Protein AF-A0A7J7MDR8-F1 (afdb_monomer_lite)

Structure (mmCIF, N/CA/C/O backbone):
data_AF-A0A7J7MDR8-F1
#
_entry.id   AF-A0A7J7MDR8-F1
#
loop_
_atom_site.group_PDB
_atom_site.id
_atom_site.type_symbol
_atom_site.label_atom_id
_atom_site.label_alt_id
_atom_site.label_comp_id
_atom_site.label_asym_id
_atom_site.label_entity_id
_atom_site.label_seq_id
_atom_site.pdbx_PDB_ins_code
_atom_site.Cartn_x
_atom_site.Cartn_y
_atom_site.Cartn_z
_atom_site.occupancy
_atom_site.B_iso_or_equiv
_atom_site.auth_seq_id
_atom_site.auth_comp_id
_atom_site.auth_asym_id
_atom_site.auth_atom_id
_atom_site.pdbx_PDB_model_num
ATOM 1 N N . MET A 1 1 ? -7.117 -18.497 1.471 1.00 39.38 1 MET A N 1
ATOM 2 C CA . MET A 1 1 ? -7.953 -17.335 1.850 1.00 39.38 1 MET A CA 1
ATOM 3 C C . MET A 1 1 ? -9.354 -17.581 1.294 1.00 39.38 1 MET A C 1
ATOM 5 O O . MET A 1 1 ? -9.478 -17.734 0.088 1.00 39.38 1 MET A O 1
ATOM 9 N N . ASN A 1 2 ? -10.375 -17.771 2.140 1.00 30.72 2 ASN A N 1
ATOM 10 C CA . ASN A 1 2 ? -11.707 -18.212 1.691 1.00 30.72 2 ASN A CA 1
ATOM 11 C C . ASN A 1 2 ? -12.558 -17.041 1.171 1.00 30.72 2 ASN A C 1
ATOM 13 O O . ASN A 1 2 ? -12.783 -16.063 1.879 1.00 30.72 2 ASN A O 1
ATOM 17 N N . ILE A 1 3 ? -13.093 -17.194 -0.042 1.00 45.69 3 ILE A N 1
ATOM 18 C CA . ILE A 1 3 ? -13.891 -16.198 -0.788 1.00 45.69 3 ILE A CA 1
ATOM 19 C C . ILE A 1 3 ? -15.250 -15.893 -0.109 1.00 45.69 3 ILE A C 1
ATOM 21 O O . ILE A 1 3 ? -15.882 -14.873 -0.369 1.00 45.69 3 ILE A O 1
ATOM 25 N N . LEU A 1 4 ? -15.697 -16.727 0.834 1.00 42.69 4 LEU A N 1
ATOM 26 C CA . LEU A 1 4 ? -16.966 -16.545 1.556 1.00 42.69 4 LEU A CA 1
ATOM 27 C C . LEU A 1 4 ? -16.950 -15.407 2.602 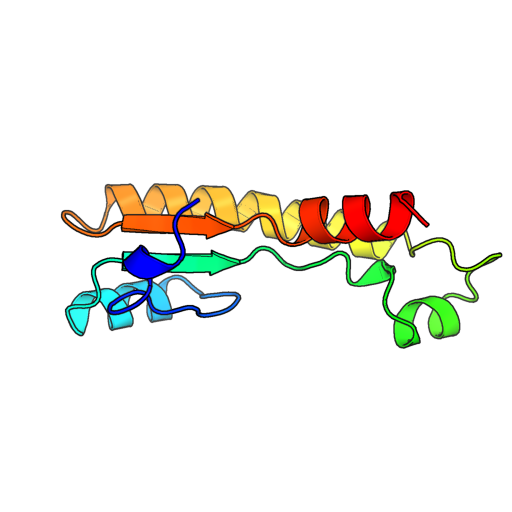1.00 42.69 4 LEU A C 1
ATOM 29 O O . LEU A 1 4 ? -18.016 -14.968 3.027 1.00 42.69 4 LEU A O 1
ATOM 33 N N . GLY A 1 5 ? -15.776 -14.890 2.992 1.00 47.06 5 GLY A N 1
ATOM 34 C CA . GLY A 1 5 ? -15.637 -13.820 3.995 1.00 47.06 5 GLY A CA 1
ATOM 35 C C . GLY A 1 5 ? -15.959 -12.400 3.506 1.00 47.06 5 GLY A C 1
ATOM 36 O O . GLY A 1 5 ? -15.957 -11.470 4.310 1.00 47.06 5 GLY A O 1
ATOM 37 N N . PHE A 1 6 ? -16.242 -12.214 2.213 1.00 52.56 6 PHE A N 1
ATOM 38 C CA . PHE A 1 6 ? -16.329 -10.884 1.597 1.00 52.56 6 PHE A CA 1
ATOM 39 C C . PHE A 1 6 ? -17.716 -10.221 1.644 1.00 52.56 6 PHE A C 1
ATOM 41 O O . PHE A 1 6 ? -17.842 -9.057 1.284 1.00 52.56 6 PHE A O 1
ATOM 48 N N . LYS A 1 7 ? -18.769 -10.906 2.117 1.00 49.09 7 LYS A N 1
ATOM 49 C CA . LYS A 1 7 ? -20.150 -10.377 2.049 1.00 49.09 7 LYS A CA 1
ATOM 50 C C . LYS A 1 7 ? -20.391 -9.086 2.852 1.00 49.09 7 LYS A C 1
ATOM 52 O O . LYS A 1 7 ? -21.370 -8.395 2.589 1.00 49.09 7 LYS A O 1
ATOM 57 N N . HIS A 1 8 ? -19.514 -8.752 3.799 1.00 52.75 8 HIS A N 1
ATOM 58 C CA . HIS A 1 8 ? -19.549 -7.504 4.579 1.00 52.75 8 HIS A CA 1
ATOM 59 C C . HIS A 1 8 ? -18.208 -6.753 4.541 1.00 52.75 8 HIS A C 1
ATOM 61 O O . HIS A 1 8 ? -17.885 -6.007 5.462 1.00 52.75 8 HIS A O 1
ATOM 67 N N . LEU A 1 9 ? -17.397 -6.997 3.510 1.00 50.94 9 LEU A N 1
ATOM 68 C CA . LEU A 1 9 ? -16.071 -6.409 3.358 1.00 50.94 9 LEU A CA 1
ATOM 69 C C . LEU A 1 9 ? -16.134 -5.305 2.301 1.00 50.94 9 LEU A C 1
ATOM 71 O O . LEU A 1 9 ? -16.393 -5.578 1.130 1.00 50.94 9 LEU A O 1
ATOM 75 N N . GLY A 1 10 ? -15.898 -4.061 2.712 1.00 58.62 10 GLY A N 1
ATOM 76 C CA . GLY A 1 10 ? -15.684 -2.966 1.771 1.00 58.62 10 GLY A CA 1
ATOM 77 C C . GLY A 1 10 ? -14.291 -3.094 1.160 1.00 58.62 10 GLY A C 1
ATOM 78 O O . GLY A 1 10 ? -13.296 -2.976 1.875 1.00 58.62 10 GLY A O 1
ATOM 79 N N . LEU A 1 11 ? -14.220 -3.361 -0.144 1.00 56.22 11 LEU A N 1
ATOM 80 C CA . LEU A 1 11 ? -12.990 -3.268 -0.927 1.00 56.22 11 LEU A CA 1
ATOM 81 C C . LEU A 1 11 ? -12.901 -1.829 -1.424 1.00 56.22 11 LEU A C 1
ATOM 83 O O . LEU A 1 11 ? -13.647 -1.429 -2.316 1.00 56.22 11 LEU A O 1
ATOM 87 N N . ILE A 1 12 ? -12.062 -1.027 -0.780 1.00 58.62 12 ILE A N 1
ATOM 88 C CA . ILE A 1 12 ? -11.892 0.380 -1.127 1.00 58.62 12 ILE A CA 1
ATOM 89 C C . ILE A 1 12 ? -10.392 0.609 -1.321 1.00 58.62 12 ILE A C 1
ATOM 91 O O . ILE A 1 12 ? -9.572 -0.003 -0.642 1.00 58.62 12 ILE A O 1
ATOM 95 N N . GLY A 1 13 ? -10.035 1.404 -2.332 1.00 65.56 13 GLY A N 1
ATOM 96 C CA . GLY A 1 13 ? -8.642 1.682 -2.682 1.00 65.56 13 GLY A CA 1
ATOM 97 C C . GLY A 1 13 ? -7.899 2.475 -1.601 1.00 65.56 13 GLY A C 1
ATOM 98 O O . GLY A 1 13 ? -8.210 2.408 -0.416 1.00 65.56 13 GLY A O 1
ATOM 99 N N . VAL A 1 14 ? -6.901 3.251 -2.018 1.00 68.25 14 VAL A N 1
ATOM 100 C CA . VAL A 1 14 ? -6.173 4.163 -1.125 1.00 68.25 14 VAL A CA 1
ATOM 101 C C . VAL A 1 14 ? -7.160 5.062 -0.374 1.00 68.25 14 VAL A C 1
ATOM 103 O O . VAL A 1 14 ? -7.890 5.836 -0.991 1.00 68.25 14 VAL A O 1
ATOM 106 N N . LEU A 1 15 ? -7.181 4.948 0.955 1.00 73.12 15 LEU A N 1
ATOM 107 C CA . LEU A 1 15 ? -8.099 5.678 1.823 1.00 73.12 15 LEU A CA 1
ATOM 108 C C . LEU A 1 15 ? -7.323 6.628 2.737 1.00 73.12 15 LEU A C 1
ATOM 110 O O . LEU A 1 15 ? -6.525 6.156 3.543 1.00 73.12 15 LEU A O 1
ATOM 114 N N . PRO A 1 16 ? -7.560 7.947 2.664 1.00 77.81 16 PRO A N 1
ATOM 115 C CA . PRO A 1 16 ? -7.018 8.875 3.646 1.00 77.81 16 PRO A CA 1
ATOM 116 C C . PRO A 1 16 ? -7.713 8.704 5.006 1.00 77.81 16 PRO A C 1
ATOM 118 O O . PRO A 1 16 ? -8.880 8.307 5.073 1.00 77.81 16 PRO A O 1
ATOM 121 N N . ASN A 1 17 ? -7.019 9.074 6.086 1.00 81.94 17 ASN A N 1
ATOM 122 C CA . ASN A 1 17 ? -7.484 8.935 7.474 1.00 81.94 17 ASN A CA 1
ATOM 123 C C . ASN A 1 17 ? -8.922 9.415 7.719 1.00 81.94 17 ASN A C 1
ATOM 125 O O . ASN A 1 17 ? -9.717 8.689 8.313 1.00 81.94 17 ASN A O 1
ATOM 129 N N . GLU A 1 18 ? -9.283 10.597 7.219 1.00 85.06 18 GLU A N 1
ATOM 130 C CA . GLU A 1 18 ? -10.634 11.152 7.385 1.00 85.06 18 GLU A CA 1
ATOM 131 C C . GLU A 1 18 ? -11.716 10.244 6.785 1.00 85.06 18 GLU A C 1
ATOM 133 O O . GLU A 1 18 ? -12.772 10.023 7.376 1.00 85.06 18 GLU A O 1
ATOM 138 N N . SER A 1 19 ? -11.435 9.646 5.623 1.00 85.94 19 SER A N 1
ATOM 139 C CA . SER A 1 19 ? -12.370 8.715 4.985 1.00 85.94 19 SER A CA 1
ATOM 140 C C . SER A 1 19 ? -12.508 7.423 5.792 1.00 85.94 19 SER A C 1
ATOM 142 O O . SER A 1 19 ? -13.618 6.915 5.938 1.00 85.94 19 SER A O 1
ATOM 144 N N . SER A 1 20 ? -11.420 6.928 6.387 1.00 85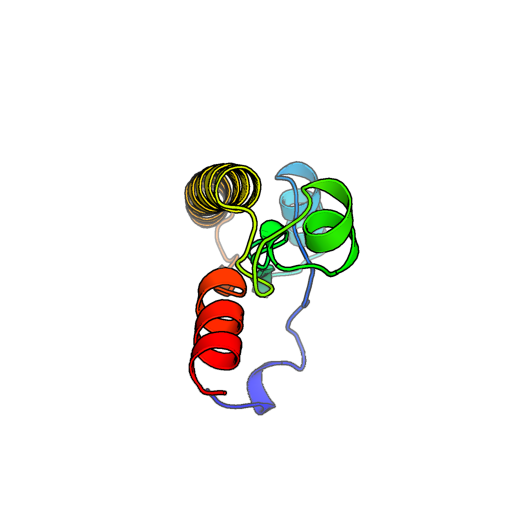.94 20 SER A N 1
ATOM 145 C CA . SER A 1 20 ? -11.446 5.763 7.281 1.00 85.94 20 SER A CA 1
ATOM 146 C C . SER A 1 20 ? -12.291 6.009 8.536 1.00 85.94 20 SER A C 1
ATOM 148 O O . SER A 1 20 ? -13.102 5.156 8.904 1.00 85.94 20 SER A O 1
ATOM 150 N N . LYS A 1 21 ? -12.177 7.191 9.155 1.00 88.75 21 LYS A N 1
ATOM 151 C CA . LYS A 1 21 ? -13.004 7.581 10.313 1.00 88.75 21 LYS A CA 1
ATOM 152 C C . LYS A 1 21 ? -14.478 7.731 9.939 1.00 88.75 21 LYS A C 1
ATOM 154 O O . LYS A 1 21 ? -15.351 7.295 10.684 1.00 88.75 21 LYS A O 1
ATOM 159 N N . ASN A 1 22 ? -14.775 8.256 8.752 1.00 90.44 22 ASN A N 1
ATOM 160 C CA . ASN A 1 22 ? -16.150 8.333 8.252 1.00 90.44 22 ASN A CA 1
ATOM 161 C C . ASN A 1 22 ? -16.778 6.946 8.052 1.00 90.44 22 ASN A C 1
ATOM 163 O O . ASN A 1 22 ? -17.928 6.735 8.436 1.00 90.44 22 ASN A O 1
ATOM 167 N N . LEU A 1 23 ? -16.029 5.986 7.502 1.00 88.56 23 LEU A N 1
ATOM 168 C CA . LEU A 1 23 ? -16.491 4.600 7.359 1.00 88.56 23 LEU A CA 1
ATOM 169 C C . LEU A 1 23 ? -16.770 3.958 8.721 1.00 88.56 23 LEU A C 1
ATOM 171 O O . LEU A 1 23 ? -17.793 3.293 8.897 1.00 88.56 23 LEU A O 1
ATOM 175 N N . TYR A 1 24 ? -15.900 4.206 9.697 1.00 90.31 24 TYR A N 1
ATOM 176 C CA . TYR A 1 24 ? -16.115 3.775 11.072 1.00 90.31 24 TYR A CA 1
ATOM 177 C C . TYR A 1 24 ? -17.399 4.373 11.668 1.00 90.31 24 TYR A C 1
ATOM 179 O O . TYR A 1 24 ? -18.239 3.639 12.192 1.00 90.31 24 TYR A O 1
ATOM 187 N N . ASN A 1 25 ? -17.619 5.678 11.507 1.00 91.94 25 ASN A N 1
ATOM 188 C CA . ASN A 1 25 ? -18.844 6.348 11.957 1.00 91.94 25 ASN A CA 1
ATOM 189 C C . ASN A 1 25 ? -20.107 5.808 11.257 1.00 91.94 25 ASN A C 1
ATOM 191 O O . ASN A 1 25 ? -21.194 5.848 11.825 1.00 91.94 25 ASN A O 1
ATOM 195 N N . ALA A 1 26 ? -19.964 5.246 10.054 1.00 91.81 26 ALA A N 1
ATOM 196 C CA . ALA A 1 26 ? -21.027 4.583 9.300 1.00 91.81 26 ALA A CA 1
ATOM 197 C C . ALA A 1 26 ? -21.211 3.085 9.643 1.00 91.81 26 ALA A C 1
ATOM 199 O O . ALA A 1 26 ? -21.843 2.353 8.884 1.00 91.81 26 ALA A O 1
ATOM 200 N N . ASN A 1 27 ? -20.674 2.607 10.771 1.00 90.56 27 ASN A N 1
ATOM 201 C CA . ASN A 1 27 ? -20.733 1.206 11.213 1.00 90.56 27 ASN A CA 1
ATOM 202 C C . ASN A 1 27 ? -19.995 0.187 10.323 1.00 90.56 27 ASN A C 1
ATOM 204 O O . ASN A 1 27 ? -20.202 -1.022 10.451 1.00 90.56 27 ASN A O 1
ATOM 208 N N . VAL A 1 28 ? -19.070 0.634 9.469 1.00 90.38 28 VAL A N 1
ATOM 209 C CA . VAL A 1 28 ? -18.144 -0.280 8.795 1.00 90.38 28 VAL A CA 1
ATOM 210 C C . VAL A 1 28 ? -17.046 -0.677 9.780 1.00 90.38 28 VAL A C 1
ATOM 212 O O . VAL A 1 28 ? -16.375 0.168 10.368 1.00 90.38 28 VAL A O 1
ATOM 215 N N . ARG A 1 29 ? -16.876 -1.987 9.979 1.00 91.25 29 ARG A N 1
ATOM 216 C CA . ARG A 1 29 ? -15.915 -2.560 10.943 1.00 91.25 29 ARG A CA 1
ATOM 217 C C . ARG A 1 29 ? -14.823 -3.403 10.308 1.00 91.25 29 ARG A C 1
ATOM 219 O O . ARG A 1 29 ? -13.873 -3.784 10.976 1.00 91.25 29 ARG A O 1
ATOM 226 N N . LYS A 1 30 ? -14.955 -3.717 9.020 1.00 90.19 30 LYS A N 1
ATOM 227 C CA . LYS A 1 30 ? -13.976 -4.496 8.263 1.00 90.19 30 LYS A CA 1
ATOM 228 C C . LYS A 1 30 ? -13.703 -3.789 6.950 1.00 90.19 30 LYS A C 1
ATOM 230 O O . LYS A 1 30 ? -14.585 -3.715 6.094 1.00 90.19 30 LYS A O 1
ATOM 235 N N . VAL A 1 31 ? -12.493 -3.273 6.810 1.00 87.12 31 VAL A N 1
ATOM 236 C CA . VAL A 1 31 ? -12.076 -2.487 5.647 1.00 87.12 31 VAL A CA 1
ATOM 237 C C . VAL A 1 31 ? -10.818 -3.120 5.083 1.00 87.12 31 VAL A C 1
ATOM 239 O O . VAL A 1 31 ? -9.869 -3.351 5.827 1.00 87.12 31 VAL A O 1
ATOM 242 N N . ILE A 1 32 ? -10.804 -3.409 3.782 1.00 86.38 32 ILE A N 1
ATOM 243 C CA . ILE A 1 32 ? -9.550 -3.707 3.088 1.00 86.38 32 ILE A CA 1
ATOM 244 C C . ILE A 1 32 ? -8.993 -2.401 2.545 1.00 86.38 32 ILE A C 1
ATOM 246 O O . ILE A 1 32 ? -9.690 -1.700 1.816 1.00 86.38 32 ILE A O 1
ATOM 250 N N . VAL A 1 33 ? -7.732 -2.128 2.861 1.00 86.12 33 VAL A N 1
ATOM 251 C CA . VAL A 1 33 ? -6.932 -1.053 2.275 1.00 86.12 33 VAL A CA 1
ATOM 252 C C . VAL A 1 33 ? -5.888 -1.687 1.362 1.00 86.12 33 VAL A C 1
ATOM 254 O O . VAL A 1 33 ? -5.147 -2.579 1.779 1.00 86.12 33 VAL A O 1
ATOM 257 N N . MET A 1 34 ? -5.829 -1.243 0.110 1.00 85.44 34 MET A N 1
ATOM 258 C CA . MET A 1 34 ? -4.879 -1.760 -0.879 1.00 85.44 34 MET A CA 1
ATOM 259 C C . MET A 1 34 ? -3.670 -0.833 -1.024 1.00 85.44 34 MET A C 1
ATOM 261 O O . MET A 1 34 ? -3.834 0.387 -1.086 1.00 85.44 34 MET A O 1
ATOM 265 N N . TRP A 1 35 ? -2.464 -1.403 -1.128 1.00 87.75 35 TRP A N 1
ATOM 266 C CA . TRP A 1 35 ? -1.292 -0.631 -1.555 1.00 87.75 35 TRP A CA 1
ATOM 267 C C . TRP A 1 35 ? -1.459 -0.181 -2.998 1.00 87.75 35 TRP A C 1
ATOM 269 O O . TRP A 1 35 ? -2.216 -0.758 -3.784 1.00 87.75 35 TRP A O 1
ATOM 279 N N . LEU A 1 36 ? -0.709 0.851 -3.354 1.00 91.50 36 LEU A N 1
ATOM 280 C CA . LEU A 1 36 ? -0.523 1.177 -4.749 1.00 91.50 36 LEU A CA 1
ATOM 281 C C . LEU A 1 36 ? 0.252 0.039 -5.419 1.00 91.50 36 LEU A C 1
ATOM 283 O O . LEU A 1 36 ? 1.318 -0.368 -4.957 1.00 91.50 36 LEU A O 1
ATOM 287 N N . ALA A 1 37 ? -0.308 -0.457 -6.521 1.00 92.56 37 ALA A N 1
ATOM 288 C CA . ALA A 1 37 ? 0.373 -1.337 -7.463 1.00 92.56 37 ALA A CA 1
ATOM 289 C C . ALA A 1 37 ? 1.647 -0.650 -8.017 1.00 92.56 37 ALA A C 1
ATOM 291 O O . ALA A 1 37 ? 1.774 0.570 -7.898 1.00 92.56 37 ALA A O 1
ATOM 292 N N . PRO A 1 38 ? 2.593 -1.372 -8.647 1.00 95.12 38 PRO A N 1
ATOM 293 C CA . PRO A 1 38 ? 3.818 -0.783 -9.187 1.00 95.12 38 PRO A CA 1
ATOM 294 C C . PRO A 1 38 ? 3.519 0.081 -10.425 1.00 95.12 38 PRO A C 1
ATOM 296 O O . PRO A 1 38 ? 3.648 -0.353 -11.571 1.00 95.12 38 PRO A O 1
ATOM 299 N N . ILE A 1 39 ? 3.097 1.328 -10.200 1.00 95.00 39 ILE A N 1
ATOM 300 C CA . ILE A 1 39 ? 2.654 2.260 -11.247 1.00 95.00 39 ILE A CA 1
ATOM 301 C C . ILE A 1 39 ? 3.769 2.545 -12.266 1.00 95.00 39 ILE A C 1
ATOM 303 O O . ILE A 1 39 ? 3.478 2.756 -13.444 1.00 95.00 39 ILE A O 1
ATOM 307 N N . GLY A 1 40 ? 5.043 2.454 -11.872 1.00 96.31 40 GLY A N 1
ATOM 308 C CA . GLY A 1 40 ? 6.188 2.574 -12.779 1.00 96.31 40 GLY A CA 1
ATOM 309 C C . GLY A 1 40 ? 6.234 1.503 -13.876 1.00 96.31 40 GLY A C 1
ATOM 310 O O . GLY A 1 40 ? 7.006 1.634 -14.823 1.00 96.31 40 GLY A O 1
ATOM 311 N N . CYS A 1 41 ? 5.411 0.457 -13.780 1.00 95.38 41 CYS A N 1
ATOM 312 C CA . CYS A 1 41 ? 5.243 -0.565 -14.810 1.00 95.38 41 CYS A CA 1
ATOM 313 C C . CYS A 1 41 ? 4.096 -0.267 -15.795 1.00 95.38 41 CYS A C 1
ATOM 315 O O . CYS A 1 41 ? 3.923 -1.005 -16.764 1.00 95.38 41 CYS A O 1
ATOM 317 N N . ALA A 1 42 ? 3.282 0.772 -15.572 1.00 95.06 42 ALA A N 1
ATOM 318 C CA . ALA A 1 42 ? 2.145 1.056 -16.445 1.00 95.06 42 ALA A CA 1
ATOM 319 C C . ALA A 1 42 ? 2.613 1.550 -17.832 1.00 95.06 42 ALA A C 1
ATOM 321 O O . ALA A 1 42 ? 3.568 2.331 -17.906 1.00 95.06 42 ALA A O 1
ATOM 322 N N . PRO A 1 43 ? 1.921 1.181 -18.934 1.00 94.81 43 PRO A N 1
ATOM 323 C CA . PRO A 1 43 ? 2.351 1.509 -20.298 1.00 94.81 43 PRO A CA 1
ATOM 324 C C . PRO A 1 43 ? 2.647 2.993 -20.530 1.00 94.81 43 PRO A C 1
ATOM 326 O O . PRO A 1 43 ? 3.618 3.331 -21.203 1.00 94.81 43 PRO A O 1
ATOM 329 N N . HIS A 1 44 ? 1.847 3.875 -19.925 1.00 96.56 44 HIS A N 1
ATOM 330 C CA . HIS A 1 44 ? 2.043 5.321 -19.990 1.00 96.56 44 HIS A CA 1
ATOM 331 C C . HIS A 1 44 ? 3.433 5.747 -19.488 1.00 96.56 44 HIS A C 1
ATOM 333 O O . HIS A 1 44 ? 4.139 6.479 -20.178 1.00 96.56 44 HIS A O 1
ATOM 339 N N . TYR A 1 45 ? 3.859 5.249 -18.323 1.00 96.62 45 TYR A N 1
ATOM 340 C CA . TYR A 1 45 ? 5.150 5.612 -17.736 1.00 96.62 45 TYR A CA 1
ATOM 341 C C . TYR A 1 45 ? 6.320 4.940 -18.443 1.00 96.62 45 TYR A C 1
ATOM 343 O O . TYR A 1 45 ? 7.358 5.571 -18.627 1.00 96.62 45 TYR A O 1
ATOM 351 N N . LEU A 1 46 ? 6.146 3.704 -18.916 1.00 96.31 46 LEU A N 1
ATOM 352 C CA . LEU A 1 46 ? 7.154 3.050 -19.750 1.00 96.31 46 LEU A CA 1
ATOM 353 C C . LEU A 1 46 ? 7.435 3.860 -21.021 1.00 96.31 46 LEU A C 1
ATOM 355 O O . LEU A 1 46 ? 8.596 4.037 -21.388 1.00 96.31 46 LEU A O 1
ATOM 359 N N . TRP A 1 47 ? 6.386 4.373 -21.669 1.00 96.44 47 TRP A N 1
ATOM 360 C CA . TRP A 1 47 ? 6.513 5.224 -22.849 1.00 96.44 47 TRP A CA 1
ATOM 361 C C . TRP A 1 47 ? 7.152 6.576 -22.512 1.00 96.44 47 TRP A C 1
ATOM 363 O O . TRP A 1 47 ? 8.143 6.958 -23.132 1.00 96.44 47 TRP A O 1
ATOM 373 N N . GLN A 1 48 ? 6.636 7.266 -21.492 1.00 97.38 48 GLN A N 1
ATOM 374 C CA . GLN A 1 48 ? 7.104 8.593 -21.089 1.00 97.38 48 GLN A CA 1
ATOM 375 C C . GLN A 1 48 ? 8.588 8.602 -20.686 1.00 97.38 48 GLN A C 1
ATOM 377 O O . GLN A 1 48 ? 9.308 9.538 -21.025 1.00 97.38 48 GLN A O 1
ATOM 382 N N . TYR A 1 49 ? 9.056 7.560 -1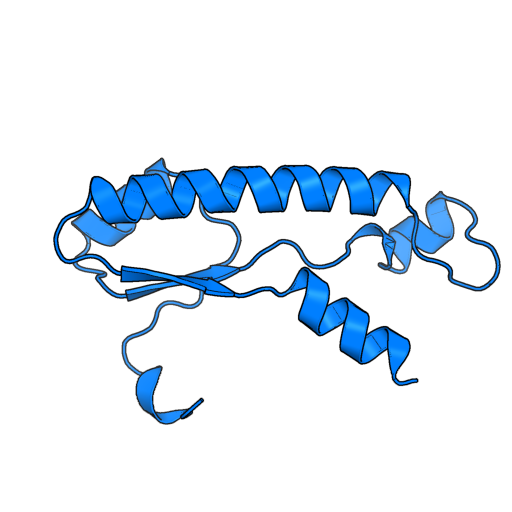9.995 1.00 96.25 49 TYR A N 1
ATOM 383 C CA . TYR A 1 49 ? 10.445 7.433 -19.535 1.00 96.25 49 TYR A CA 1
ATOM 384 C C . TYR A 1 49 ? 11.340 6.673 -20.521 1.00 96.25 49 TYR A C 1
ATOM 386 O O . TYR A 1 49 ? 12.476 6.341 -20.185 1.00 96.25 49 TYR A O 1
ATOM 394 N N . GLN A 1 50 ? 10.843 6.385 -21.731 1.00 95.75 50 GLN A N 1
ATOM 395 C CA . GLN A 1 50 ? 11.587 5.679 -22.779 1.00 95.75 50 GLN A CA 1
ATOM 396 C C . GLN A 1 50 ? 12.221 4.377 -22.266 1.00 95.75 50 GLN A C 1
ATOM 398 O O . GLN A 1 50 ? 13.398 4.084 -22.503 1.00 95.75 50 GLN A O 1
ATOM 403 N N . SER A 1 51 ? 11.433 3.601 -21.519 1.00 94.12 51 SER A N 1
ATOM 404 C CA . SER A 1 51 ? 11.904 2.385 -20.872 1.00 94.12 51 SER A CA 1
ATOM 405 C C . SER A 1 51 ? 12.508 1.413 -21.884 1.00 94.12 51 SER A C 1
ATOM 407 O O . SER A 1 51 ? 11.894 1.041 -22.888 1.00 94.12 51 SER A O 1
ATOM 409 N N . LYS A 1 52 ? 13.721 0.944 -21.582 1.00 87.31 52 LYS A N 1
ATOM 410 C CA . LYS A 1 52 ? 14.389 -0.093 -22.366 1.00 87.31 52 LYS A CA 1
ATOM 411 C C . LYS A 1 52 ? 13.859 -1.462 -21.949 1.00 87.31 52 LYS A C 1
ATOM 413 O O . LYS A 1 52 ? 13.969 -1.850 -20.786 1.00 87.31 52 LYS A O 1
ATOM 418 N N . ASN A 1 53 ? 13.337 -2.211 -22.919 1.00 88.06 53 ASN A N 1
ATOM 419 C CA . ASN A 1 53 ? 12.846 -3.587 -22.765 1.00 88.06 53 ASN A CA 1
ATOM 420 C C . ASN A 1 53 ? 11.654 -3.734 -21.800 1.00 88.06 53 ASN A C 1
ATOM 422 O O . ASN A 1 53 ? 11.482 -4.791 -21.200 1.00 88.06 53 ASN A O 1
ATOM 426 N N . GLY A 1 54 ? 10.852 -2.678 -21.618 1.00 88.81 54 GLY A N 1
ATOM 427 C CA . GLY A 1 54 ? 9.679 -2.717 -20.739 1.00 88.81 54 GLY A CA 1
ATOM 428 C C . GLY A 1 54 ? 10.012 -2.829 -19.249 1.00 88.81 54 GLY A C 1
ATOM 429 O O . GLY A 1 54 ? 9.148 -3.198 -18.458 1.00 88.81 54 GLY A O 1
ATOM 430 N N . LYS A 1 55 ? 11.252 -2.519 -18.846 1.00 93.00 55 LYS A N 1
ATOM 431 C CA . LYS A 1 55 ? 11.625 -2.448 -17.429 1.00 93.00 55 LYS A CA 1
ATOM 432 C C . LYS A 1 55 ? 10.830 -1.345 -16.737 1.00 93.00 55 LYS A C 1
ATOM 434 O O . LYS A 1 55 ? 10.784 -0.217 -17.225 1.00 93.00 55 LYS A O 1
ATOM 439 N N . CYS A 1 56 ? 10.239 -1.653 -15.590 1.00 95.00 56 CYS A N 1
ATOM 440 C CA . CYS A 1 56 ? 9.524 -0.652 -14.811 1.00 95.00 56 CYS A CA 1
ATOM 441 C C . CYS A 1 56 ? 10.435 0.524 -14.440 1.00 95.00 56 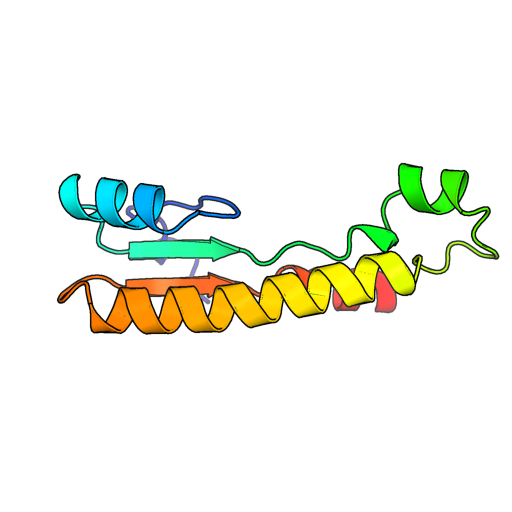CYS A C 1
ATOM 443 O O . CYS A 1 56 ? 11.620 0.337 -14.155 1.00 95.00 56 CYS A O 1
ATOM 445 N N . VAL A 1 57 ? 9.866 1.727 -14.427 1.00 96.94 57 VAL A N 1
ATOM 446 C CA . VAL A 1 57 ? 10.559 2.951 -14.016 1.00 96.94 57 VAL A CA 1
ATOM 447 C C . VAL A 1 57 ? 10.817 2.882 -12.511 1.00 96.94 57 VAL A C 1
ATOM 449 O O . VAL A 1 57 ? 9.871 2.880 -11.716 1.00 96.94 57 VAL A O 1
ATOM 452 N N . LYS A 1 58 ? 12.093 2.779 -12.119 1.00 95.50 58 LYS A N 1
ATOM 453 C CA . LYS A 1 58 ? 12.493 2.524 -10.728 1.00 95.50 58 LYS A CA 1
ATOM 454 C C . LYS A 1 58 ? 12.101 3.685 -9.823 1.00 95.50 58 LYS A C 1
ATOM 456 O O . LYS A 1 58 ? 11.516 3.456 -8.776 1.00 95.50 58 LYS A O 1
ATOM 461 N N . GLU A 1 59 ? 12.350 4.909 -10.267 1.00 96.00 59 GLU A N 1
ATOM 462 C CA . GLU A 1 59 ? 12.122 6.137 -9.506 1.00 96.00 59 GLU A CA 1
ATOM 463 C C . GLU A 1 59 ? 10.643 6.292 -9.121 1.00 96.00 59 GLU A C 1
ATOM 465 O O . GLU A 1 59 ? 10.323 6.688 -8.004 1.00 96.00 59 GLU A O 1
ATOM 470 N N . ILE A 1 60 ? 9.729 5.911 -10.021 1.00 96.81 60 ILE A N 1
ATOM 471 C CA . ILE A 1 60 ? 8.290 5.907 -9.731 1.00 96.81 60 ILE A CA 1
ATOM 472 C C . ILE A 1 60 ? 7.968 4.830 -8.696 1.00 96.81 60 ILE A C 1
ATOM 474 O O . ILE A 1 60 ? 7.275 5.106 -7.724 1.00 96.81 60 ILE A O 1
ATOM 478 N N . ASN A 1 61 ? 8.466 3.606 -8.880 1.00 96.75 61 ASN A N 1
ATOM 479 C CA . ASN A 1 61 ? 8.183 2.514 -7.950 1.00 96.75 61 ASN A CA 1
ATOM 480 C C . ASN A 1 61 ? 8.817 2.725 -6.562 1.00 96.75 61 ASN A C 1
ATOM 482 O O . ASN A 1 61 ? 8.238 2.281 -5.575 1.00 96.75 61 ASN A O 1
ATOM 486 N N . ASP A 1 62 ? 9.950 3.421 -6.464 1.00 97.12 62 ASP A N 1
ATOM 487 C CA . ASP A 1 62 ? 10.550 3.819 -5.186 1.00 97.12 62 ASP A CA 1
ATOM 488 C C . ASP A 1 62 ? 9.605 4.763 -4.420 1.00 97.12 62 ASP A C 1
ATOM 490 O O . ASP A 1 62 ? 9.268 4.490 -3.269 1.00 97.12 62 ASP A O 1
ATOM 494 N N . MET A 1 63 ? 9.074 5.799 -5.084 1.00 96.88 63 MET A N 1
ATOM 495 C CA . MET A 1 63 ? 8.082 6.713 -4.494 1.00 96.88 63 MET A CA 1
ATOM 496 C C . MET A 1 63 ? 6.800 5.978 -4.068 1.00 96.88 63 MET A C 1
ATOM 498 O O . MET A 1 63 ? 6.219 6.262 -3.021 1.00 96.88 63 MET A O 1
ATOM 502 N N . ILE A 1 64 ? 6.357 5.001 -4.863 1.00 95.38 64 ILE A N 1
ATOM 503 C CA . ILE A 1 64 ? 5.213 4.149 -4.521 1.00 95.38 64 ILE A CA 1
ATOM 504 C C . ILE A 1 64 ? 5.496 3.306 -3.270 1.00 95.38 64 ILE A C 1
ATOM 506 O O . ILE A 1 64 ? 4.621 3.175 -2.415 1.00 95.38 64 ILE A O 1
ATOM 510 N N . ASN A 1 65 ? 6.706 2.765 -3.123 1.00 94.94 65 ASN A N 1
ATOM 511 C CA . ASN A 1 65 ? 7.097 2.011 -1.932 1.00 94.94 65 ASN A CA 1
ATOM 512 C C . ASN A 1 65 ? 7.131 2.885 -0.674 1.00 94.94 65 ASN A C 1
ATOM 514 O O . ASN A 1 65 ? 6.648 2.452 0.372 1.00 94.94 65 ASN A O 1
ATOM 518 N N . GLU A 1 66 ? 7.632 4.118 -0.766 1.00 94.94 66 GLU A N 1
ATOM 519 C CA . GLU A 1 66 ? 7.590 5.082 0.344 1.00 94.94 66 GLU A CA 1
ATOM 520 C C . GLU A 1 66 ? 6.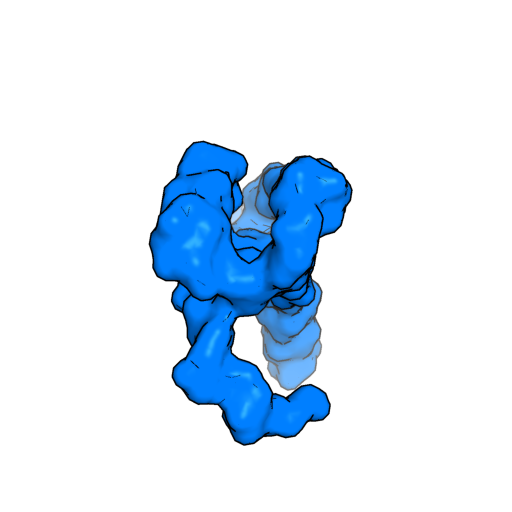149 5.409 0.754 1.00 94.94 66 GLU A C 1
ATOM 522 O O . GLU A 1 66 ? 5.809 5.391 1.940 1.00 94.94 66 GLU A O 1
ATOM 527 N N . PHE A 1 67 ? 5.269 5.629 -0.225 1.00 92.69 67 PHE A N 1
ATOM 528 C CA . PHE A 1 67 ? 3.846 5.843 0.023 1.00 92.69 67 PHE A CA 1
ATOM 529 C C . PHE A 1 67 ? 3.189 4.634 0.707 1.00 92.69 67 PHE A C 1
ATOM 531 O O . PHE A 1 67 ? 2.493 4.775 1.714 1.00 92.69 67 PHE A O 1
ATOM 538 N N . ASN A 1 68 ? 3.441 3.429 0.194 1.00 92.38 68 ASN A N 1
ATOM 539 C CA . ASN A 1 68 ? 2.934 2.177 0.753 1.00 92.38 68 ASN A CA 1
ATOM 540 C C . ASN A 1 68 ? 3.426 1.957 2.194 1.00 92.38 68 ASN A C 1
ATOM 542 O O . ASN A 1 68 ? 2.651 1.546 3.065 1.00 92.38 68 ASN A O 1
ATOM 546 N N . PHE A 1 69 ? 4.686 2.300 2.472 1.00 92.25 69 PHE A N 1
ATOM 547 C CA . PHE A 1 69 ? 5.258 2.280 3.814 1.00 92.25 69 PHE A CA 1
ATOM 548 C C . PHE A 1 69 ? 4.518 3.238 4.751 1.00 92.25 69 PHE A C 1
ATOM 550 O O . PHE A 1 69 ? 4.056 2.802 5.803 1.00 92.25 69 PHE A O 1
ATOM 557 N N . ALA A 1 70 ? 4.308 4.497 4.356 1.00 90.75 70 ALA A N 1
ATOM 558 C CA . ALA A 1 70 ? 3.550 5.467 5.152 1.00 90.75 70 ALA A CA 1
ATOM 559 C C . ALA A 1 70 ? 2.105 5.004 5.424 1.00 90.75 70 ALA A C 1
ATOM 561 O O . ALA A 1 70 ? 1.624 5.084 6.556 1.00 90.75 70 ALA A O 1
ATOM 562 N N . MET A 1 71 ? 1.428 4.429 4.424 1.00 88.44 71 MET A N 1
ATOM 563 C CA . MET A 1 71 ? 0.080 3.880 4.606 1.00 88.44 71 MET A CA 1
ATOM 564 C C . MET A 1 71 ? 0.031 2.732 5.615 1.00 88.44 71 MET A C 1
ATOM 566 O O . MET A 1 71 ? -0.976 2.565 6.303 1.00 88.44 71 MET A O 1
ATOM 570 N N . ARG A 1 72 ? 1.102 1.942 5.739 1.00 89.31 72 ARG A N 1
ATOM 571 C CA . ARG A 1 72 ? 1.174 0.879 6.747 1.00 89.31 72 ARG A CA 1
ATOM 572 C C . ARG A 1 72 ? 1.109 1.448 8.165 1.00 89.31 72 ARG A C 1
ATOM 574 O O . ARG A 1 72 ? 0.385 0.889 8.984 1.00 89.31 72 ARG A O 1
ATOM 581 N N . TYR A 1 73 ? 1.820 2.543 8.440 1.00 90.88 73 TYR A N 1
ATOM 582 C CA . TYR A 1 73 ? 1.747 3.224 9.740 1.00 90.88 73 TYR A CA 1
ATOM 583 C C . TYR A 1 73 ? 0.349 3.765 10.000 1.00 90.88 73 TYR A C 1
ATOM 585 O O . TYR A 1 73 ? -0.228 3.491 11.043 1.00 90.88 73 TYR A O 1
ATOM 593 N N . MET A 1 74 ? -0.235 4.429 9.007 1.00 89.00 74 MET A N 1
ATOM 594 C CA . MET A 1 74 ? -1.590 4.964 9.096 1.00 89.00 74 MET A CA 1
ATOM 595 C C . MET A 1 74 ? -2.632 3.877 9.425 1.00 89.00 74 MET A C 1
ATOM 597 O O . MET A 1 74 ? -3.476 4.056 10.297 1.00 89.00 74 MET A O 1
ATOM 601 N N . VAL A 1 75 ? -2.562 2.710 8.774 1.00 90.19 75 VAL A N 1
ATOM 602 C CA . VAL A 1 75 ? -3.449 1.570 9.075 1.00 90.19 75 VAL A CA 1
ATOM 603 C C . VAL A 1 75 ? -3.217 1.027 10.489 1.00 90.19 75 VAL A C 1
ATOM 605 O O . VAL A 1 75 ? -4.170 0.612 11.151 1.00 90.19 75 VAL A O 1
ATOM 608 N N . GLN A 1 76 ? -1.972 1.013 10.972 1.00 91.94 76 GLN A N 1
ATOM 609 C CA . GLN A 1 76 ? -1.667 0.615 12.349 1.00 91.94 76 GLN A CA 1
ATOM 610 C C . GLN A 1 76 ? -2.261 1.597 13.363 1.00 91.94 76 GLN A C 1
ATOM 612 O O . GLN A 1 76 ? -2.893 1.149 14.316 1.00 91.94 76 GLN A O 1
ATOM 617 N N . GLU A 1 77 ? -2.123 2.903 13.132 1.00 92.06 77 GLU A N 1
ATOM 618 C CA . GLU A 1 77 ? -2.718 3.950 13.971 1.00 92.06 77 GLU A CA 1
ATOM 619 C C . GLU A 1 77 ? -4.245 3.848 13.999 1.00 92.06 77 GLU A C 1
ATOM 621 O O . GLU A 1 77 ? -4.837 3.833 15.074 1.00 92.06 77 GLU A O 1
ATOM 626 N N . LEU A 1 78 ? -4.894 3.674 12.842 1.00 91.19 78 LEU A N 1
ATOM 627 C CA . LEU A 1 78 ? -6.350 3.514 12.764 1.00 91.19 78 LEU A CA 1
ATOM 628 C C . LEU A 1 78 ? -6.845 2.293 13.546 1.00 91.19 78 LEU A C 1
ATOM 630 O O . LEU A 1 78 ? -7.848 2.390 14.245 1.00 91.19 78 LEU A O 1
ATOM 634 N N . ASN A 1 79 ? -6.145 1.159 13.464 1.00 92.75 79 ASN A N 1
ATOM 635 C CA . ASN A 1 79 ? -6.494 -0.040 14.235 1.00 92.75 79 ASN A CA 1
ATOM 636 C C . ASN A 1 79 ? -6.262 0.127 15.751 1.00 92.75 79 ASN A C 1
ATOM 638 O O . ASN A 1 79 ? -6.848 -0.615 16.535 1.00 92.75 79 ASN A O 1
ATOM 642 N N . GLN A 1 80 ? -5.404 1.062 16.172 1.00 93.88 80 GLN A N 1
ATOM 643 C CA . GLN A 1 80 ? -5.207 1.406 17.585 1.00 93.88 80 GLN A CA 1
ATOM 644 C C . GLN A 1 80 ? -6.243 2.424 18.082 1.00 93.88 80 GLN A C 1
ATOM 646 O O . GLN A 1 80 ? -6.710 2.312 19.213 1.00 93.88 80 GLN A O 1
ATOM 651 N N . GLU A 1 81 ? -6.599 3.410 17.253 1.00 93.88 81 GLU A N 1
ATOM 652 C CA . GLU A 1 81 ? -7.526 4.496 17.595 1.00 93.88 81 GLU A CA 1
ATOM 653 C C . GLU A 1 81 ? -8.993 4.038 17.561 1.00 93.88 81 GLU A C 1
ATOM 655 O O . GLU A 1 81 ? -9.789 4.398 18.429 1.00 93.88 81 GLU A O 1
ATOM 660 N N . LEU A 1 82 ? -9.362 3.237 16.559 1.00 93.06 82 LEU A N 1
ATOM 661 C CA . LEU A 1 82 ? -10.736 2.828 16.290 1.00 93.06 82 LEU A CA 1
ATOM 662 C C . LEU A 1 82 ? -10.982 1.434 16.872 1.00 93.06 82 LEU A C 1
ATOM 664 O O . LEU A 1 82 ? -10.870 0.416 16.186 1.00 93.06 82 LEU A O 1
ATOM 668 N N . ALA A 1 83 ? -11.298 1.394 18.167 1.00 90.69 83 ALA A N 1
ATOM 669 C CA . ALA A 1 83 ? -11.662 0.158 18.854 1.00 90.69 83 ALA A CA 1
ATOM 670 C C . ALA A 1 83 ? -12.799 -0.545 18.110 1.00 90.69 83 ALA A C 1
ATOM 672 O O . ALA A 1 83 ? -13.738 0.130 17.742 1.00 90.69 83 ALA A O 1
ATOM 673 N N . ASP A 1 84 ? -12.726 -1.872 17.957 1.00 90.44 84 ASP A N 1
ATOM 674 C CA . ASP A 1 84 ? -13.683 -2.727 17.223 1.00 90.44 84 ASP A CA 1
ATOM 675 C C . ASP A 1 84 ? -13.596 -2.700 15.680 1.00 90.44 84 ASP A C 1
ATOM 677 O O . ASP A 1 84 ? -14.220 -3.539 15.016 1.00 90.44 84 ASP A O 1
ATOM 681 N N . ALA A 1 85 ? -12.767 -1.824 15.106 1.00 89.44 85 ALA A N 1
ATOM 682 C CA . ALA A 1 85 ? -12.468 -1.825 13.681 1.00 89.44 85 ALA A CA 1
ATOM 683 C C . ALA A 1 85 ? -11.325 -2.789 13.337 1.00 89.44 85 ALA A C 1
ATOM 685 O O . ALA A 1 85 ? -10.411 -3.032 14.122 1.00 89.44 85 ALA A O 1
ATOM 686 N N . ASN A 1 86 ? -11.369 -3.329 12.122 1.00 91.06 86 ASN A N 1
ATOM 687 C CA . ASN A 1 86 ? -10.300 -4.128 11.545 1.00 91.06 86 ASN A CA 1
ATOM 688 C C . ASN A 1 86 ? -10.005 -3.646 10.121 1.00 91.06 86 ASN A C 1
ATOM 690 O O . ASN A 1 86 ? -10.691 -4.013 9.157 1.00 91.06 86 ASN A O 1
ATOM 694 N N . PHE A 1 87 ? -8.981 -2.808 10.011 1.00 89.62 87 PHE A N 1
ATOM 695 C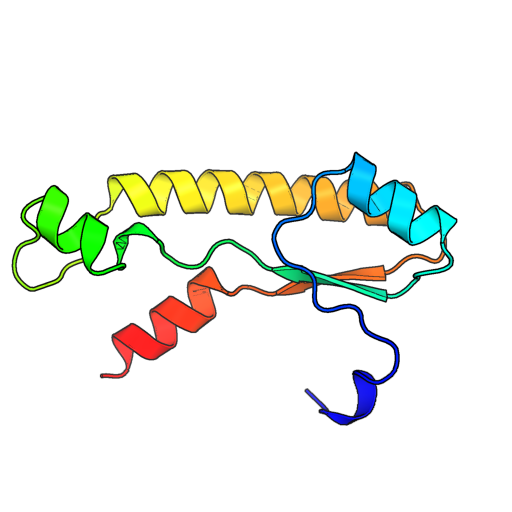 CA . PHE A 1 87 ? -8.395 -2.383 8.750 1.00 89.62 87 PHE A CA 1
ATOM 696 C C . PHE A 1 87 ? -7.325 -3.396 8.347 1.00 89.62 87 PHE A C 1
ATOM 698 O O . PHE A 1 87 ? -6.255 -3.476 8.954 1.00 89.62 87 PHE A O 1
ATOM 705 N N . ILE A 1 88 ? -7.633 -4.178 7.316 1.00 86.94 88 ILE A N 1
ATOM 706 C CA . ILE A 1 88 ? -6.757 -5.205 6.761 1.00 86.94 88 ILE A CA 1
ATOM 707 C C . ILE A 1 88 ? -6.033 -4.625 5.559 1.00 86.94 88 ILE A C 1
ATOM 709 O O . ILE A 1 88 ? -6.634 -4.025 4.671 1.00 86.94 88 ILE A O 1
ATOM 713 N N . PHE A 1 89 ? -4.732 -4.857 5.519 1.00 84.88 89 PHE A N 1
ATOM 714 C CA . PHE A 1 89 ? -3.881 -4.385 4.450 1.00 84.88 89 PHE A CA 1
ATOM 715 C C . PHE A 1 89 ? -3.684 -5.461 3.354 1.00 84.88 89 PHE A C 1
ATOM 717 O O . PHE A 1 89 ? -3.468 -6.631 3.676 1.00 84.88 89 PHE A O 1
ATOM 724 N N . CYS A 1 90 ? -3.749 -5.078 2.071 1.00 86.50 90 CYS A N 1
ATOM 725 C CA . CYS A 1 90 ? -3.535 -5.962 0.917 1.00 86.50 90 CYS A CA 1
ATOM 726 C C . CYS A 1 90 ? -2.411 -5.461 -0.005 1.00 86.50 90 CYS A C 1
ATOM 728 O O . CYS A 1 90 ? -2.529 -4.407 -0.641 1.00 86.50 90 CYS A O 1
ATOM 730 N N . ASP A 1 91 ? -1.338 -6.252 -0.088 1.00 89.56 91 ASP A N 1
ATOM 731 C CA . ASP A 1 91 ? -0.119 -5.963 -0.847 1.00 89.56 91 ASP A CA 1
ATOM 732 C C . ASP A 1 91 ? -0.321 -6.142 -2.357 1.00 89.56 91 ASP A C 1
ATOM 734 O O . ASP A 1 91 ? 0.051 -7.149 -2.961 1.00 89.56 91 ASP A O 1
ATOM 738 N N . ALA A 1 92 ? -0.950 -5.147 -2.978 1.00 89.44 92 ALA A N 1
ATOM 739 C CA . ALA A 1 92 ? -1.121 -5.121 -4.423 1.00 89.44 92 ALA A CA 1
ATOM 740 C C . ALA A 1 92 ? 0.198 -4.859 -5.167 1.00 89.44 92 ALA A C 1
ATOM 742 O O . ALA A 1 92 ? 0.270 -5.135 -6.367 1.00 89.44 92 ALA A O 1
ATOM 743 N N . PHE A 1 93 ? 1.225 -4.327 -4.493 1.00 92.88 93 PHE A N 1
ATOM 744 C CA . PHE A 1 93 ? 2.518 -4.073 -5.115 1.00 92.88 93 PHE A CA 1
ATOM 745 C C . PHE A 1 93 ? 3.229 -5.394 -5.402 1.00 92.88 93 PHE A C 1
ATOM 747 O O . PHE A 1 93 ? 3.476 -5.714 -6.566 1.00 92.88 93 PHE A O 1
ATOM 754 N N . GLU A 1 94 ? 3.477 -6.185 -4.359 1.00 92.31 94 GLU A N 1
ATOM 755 C CA . GLU A 1 94 ? 4.170 -7.468 -4.453 1.00 92.31 94 GLU A CA 1
ATOM 756 C C . GLU A 1 94 ? 3.373 -8.450 -5.305 1.00 92.31 94 GLU A C 1
ATOM 758 O O . GLU A 1 94 ? 3.919 -9.016 -6.249 1.00 92.31 94 GLU A O 1
ATOM 763 N N . ALA A 1 95 ? 2.058 -8.559 -5.081 1.00 91.31 95 ALA A N 1
ATOM 764 C CA . ALA A 1 95 ? 1.207 -9.440 -5.882 1.00 91.31 95 ALA A CA 1
ATOM 765 C C . ALA A 1 95 ? 1.298 -9.123 -7.386 1.00 91.31 95 ALA A C 1
ATOM 767 O O . ALA A 1 95 ? 1.367 -10.027 -8.219 1.00 91.31 95 ALA A O 1
ATOM 768 N N . SER A 1 96 ? 1.341 -7.838 -7.756 1.00 92.25 96 SER A N 1
ATOM 769 C CA . SER A 1 96 ? 1.511 -7.438 -9.157 1.00 92.25 96 SER A CA 1
ATOM 770 C C . SER A 1 96 ? 2.913 -7.762 -9.676 1.00 92.25 96 SER A C 1
ATOM 772 O O . SER A 1 96 ? 3.056 -8.234 -10.805 1.00 92.25 96 SER A O 1
ATOM 774 N N . MET A 1 97 ? 3.951 -7.514 -8.873 1.00 92.38 97 MET A N 1
ATOM 775 C CA . MET A 1 97 ? 5.339 -7.807 -9.235 1.00 92.38 97 MET A CA 1
ATOM 776 C C . MET A 1 97 ? 5.573 -9.309 -9.441 1.00 92.38 97 MET A C 1
ATOM 778 O O . MET A 1 97 ? 6.214 -9.687 -10.423 1.00 92.38 97 MET A O 1
ATOM 782 N N . GLU A 1 98 ? 5.007 -10.171 -8.594 1.00 93.12 98 GLU A N 1
ATOM 783 C CA . GLU A 1 98 ? 5.062 -11.630 -8.745 1.00 93.12 98 GLU A CA 1
ATOM 784 C C . GLU A 1 98 ? 4.406 -12.097 -10.048 1.00 93.12 98 GLU A C 1
ATOM 786 O O . GLU A 1 98 ? 4.995 -12.883 -10.795 1.00 93.12 98 GLU A O 1
ATOM 791 N N . ILE A 1 99 ? 3.215 -11.575 -10.366 1.00 90.56 99 ILE A N 1
ATOM 792 C CA . ILE A 1 99 ? 2.510 -11.891 -11.618 1.00 90.56 99 ILE A CA 1
ATOM 793 C C . ILE A 1 99 ? 3.347 -11.476 -12.834 1.00 90.56 99 ILE A C 1
ATOM 795 O O . ILE A 1 99 ? 3.394 -12.196 -13.830 1.00 90.56 99 ILE A O 1
ATOM 799 N N . MET A 1 100 ? 4.023 -10.327 -12.772 1.00 88.00 100 MET A N 1
ATOM 800 C CA . MET A 1 100 ? 4.875 -9.859 -13.868 1.00 88.00 100 MET A CA 1
ATOM 801 C C . MET A 1 100 ? 6.175 -10.656 -14.002 1.00 88.00 100 MET A C 1
ATOM 803 O O . MET A 1 100 ? 6.654 -10.829 -15.121 1.00 88.00 100 MET A O 1
ATOM 807 N N . LYS A 1 101 ? 6.748 -11.133 -12.890 1.00 85.38 101 LYS A N 1
ATOM 808 C CA . LYS A 1 101 ? 7.984 -11.929 -12.879 1.00 85.38 101 LYS A CA 1
ATOM 809 C C . LYS A 1 101 ? 7.774 -13.348 -13.410 1.00 85.38 101 LYS A C 1
ATOM 811 O O . LYS A 1 101 ? 8.688 -13.898 -14.011 1.00 85.38 101 LYS A O 1
ATOM 816 N N . ASN A 1 102 ? 6.588 -13.920 -13.211 1.00 71.81 102 ASN A N 1
ATOM 817 C CA . ASN A 1 102 ? 6.228 -15.269 -13.663 1.00 71.81 102 ASN A CA 1
ATOM 818 C C . ASN A 1 102 ? 5.677 -15.296 -15.104 1.00 71.81 102 ASN A C 1
ATOM 820 O O . ASN A 1 102 ? 4.759 -16.063 -15.402 1.00 71.81 102 ASN A O 1
ATOM 824 N N . ARG A 1 103 ? 6.215 -14.443 -15.981 1.00 55.16 103 ARG A N 1
ATOM 825 C CA . ARG A 1 103 ? 5.957 -14.471 -17.427 1.00 55.16 103 ARG A CA 1
ATOM 826 C C . ARG A 1 103 ? 7.002 -15.278 -18.178 1.00 55.16 103 ARG A C 1
ATOM 828 O O . ARG A 1 103 ? 8.184 -15.229 -17.775 1.00 55.16 103 ARG A O 1
#

Organism: NCBI:txid39325

Sequence (103 aa):
MNILGFKHLGLIGVLPNESSKNLYNANVRKVIVMWLAPIGCAPHYLWQYQSKNGKCVKEINDMINEFNFAMRYMVQELNQELADANFIFCDAFEASMEIMKNR

Foldseek 3Di:
DDPVPCPLEDADEADDLVRLVVCVVVVRAHYEYEQDALCQQDPVNCVVVVPDPSDRDVVSSVVSVVVSVVVVVSLVVCPVVRPSHDYHYDYNHVVNVVVVVVD

Secondary structure (DSSP, 8-state):
--GGGGGG-EEE-S--HHHHHHHHHTT--EEEEEPPP-GGGSHHHHHHTT-GGG---HHHHHHHHHHHHHHHHHHHHHHHHSTT-EEEEE-HHHHHHHHHHT-

pLDDT: mean 85.26, std 15.03, range [30.72, 97.38]

InterPro domains:
  IPR001087 GDSL lipase/esterase [PF00657] (22-94)
  IPR036514 SGNH hydrolase superfamily [G3DSA:3.40.50.1110] (16-103)
  IPR051058 GDSL Esterase/Lipase Enzyme [PTHR45648] (20-102)

Radius of gyration: 16.17 Å; chains: 1; bounding box: 35×29×42 Å